Protein AF-A0AA51MXC0-F1 (afdb_monomer)

Nearest PDB structures (foldseek):
  4fpi-assembly1_E  TM=3.291E-01  e=8.686E+00  Rhodococcus opacus
  6or7-assembly1_B  TM=2.958E-01  e=7.104E+00  HIV-1 M:B_HXB2R

pLDDT: mean 87.87, std 10.32, range [36.28, 96.12]

Solvent-accessible surface area (backbone atoms only — not comparable to full-atom values): 5669 Å² total; per-residue (Å²): 115,73,47,74,45,69,48,73,60,55,75,70,57,37,51,54,53,53,53,51,51,51,57,32,40,79,63,77,72,48,56,64,56,80,74,71,53,81,77,75,63,45,79,78,47,79,36,70,68,80,62,64,71,60,48,54,57,50,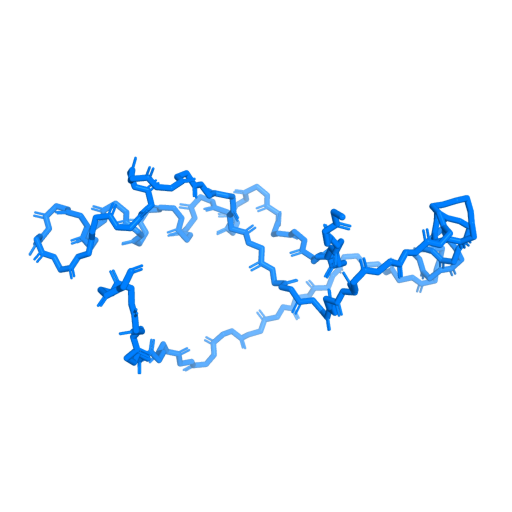50,52,64,49,52,76,77,51,72,97,75,89,82,81,85,88,74,87,85,86,77,91,74,79,88,84,123

Mean predicted aligned error: 5.34 Å

Sequence (85 aa):
MSFSIEVHFDEKSNLIIRNMWKKLIERDISDYIDQYGGFPHIALAVFNDIDISDMERLIDKVVENESMFTIKISSLGIFSSNESE

Structure (mmCIF, N/CA/C/O backbone):
data_AF-A0AA51MXC0-F1
#
_entry.id   AF-A0AA51MXC0-F1
#
loop_
_atom_site.group_PDB
_atom_site.id
_atom_site.type_symbol
_atom_site.label_atom_id
_atom_site.label_alt_id
_atom_site.label_comp_id
_atom_site.label_asym_id
_atom_site.label_entity_id
_atom_site.label_seq_id
_atom_site.pdbx_PDB_ins_code
_atom_site.Cartn_x
_atom_site.Cartn_y
_atom_site.Cartn_z
_atom_site.occupancy
_atom_site.B_iso_or_equiv
_atom_site.auth_seq_id
_atom_site.auth_comp_id
_atom_site.auth_asym_id
_atom_site.auth_atom_id
_atom_site.pdbx_PDB_model_num
ATOM 1 N N . MET A 1 1 ? 16.823 -10.690 -1.287 1.00 75.25 1 MET A N 1
ATOM 2 C CA . MET A 1 1 ? 16.037 -9.607 -0.664 1.00 75.25 1 MET A CA 1
ATOM 3 C C . MET A 1 1 ? 14.859 -9.415 -1.587 1.00 75.25 1 MET A C 1
ATOM 5 O O . MET A 1 1 ? 15.106 -9.250 -2.770 1.00 75.25 1 MET A O 1
ATOM 9 N N . SER A 1 2 ? 13.632 -9.585 -1.104 1.00 89.25 2 SER A N 1
ATOM 10 C CA . SER A 1 2 ? 12.451 -9.466 -1.965 1.00 89.25 2 SER A CA 1
ATOM 11 C C . SER A 1 2 ? 12.087 -7.997 -2.163 1.00 89.25 2 SER A C 1
ATOM 13 O O . SER A 1 2 ? 12.396 -7.164 -1.312 1.00 89.25 2 SER A O 1
ATOM 15 N N . PHE A 1 3 ? 11.426 -7.695 -3.274 1.00 93.75 3 PHE A N 1
ATOM 16 C CA . PHE A 1 3 ? 11.009 -6.351 -3.657 1.00 93.75 3 PHE A CA 1
ATOM 17 C C . PHE A 1 3 ? 9.499 -6.316 -3.878 1.00 93.75 3 PHE A C 1
ATOM 19 O O . PHE A 1 3 ? 8.918 -7.295 -4.346 1.00 93.75 3 PHE A O 1
ATOM 26 N N . SER A 1 4 ? 8.863 -5.188 -3.584 1.00 93.56 4 SER A N 1
ATOM 27 C CA . SER A 1 4 ? 7.455 -4.931 -3.883 1.00 93.56 4 SER A CA 1
ATOM 28 C C . SER A 1 4 ? 7.310 -3.649 -4.698 1.00 93.56 4 SER A C 1
ATOM 30 O O . SER A 1 4 ? 8.088 -2.708 -4.555 1.00 93.56 4 SER A O 1
ATOM 32 N N . ILE A 1 5 ? 6.303 -3.627 -5.569 1.00 93.75 5 ILE A N 1
ATOM 33 C CA . ILE A 1 5 ? 5.811 -2.405 -6.207 1.00 93.75 5 ILE A CA 1
ATOM 34 C C . ILE A 1 5 ? 4.484 -2.060 -5.553 1.00 93.75 5 ILE A C 1
ATOM 36 O O . ILE A 1 5 ? 3.569 -2.887 -5.518 1.00 93.75 5 ILE A O 1
ATOM 40 N N . GLU A 1 6 ? 4.382 -0.841 -5.039 1.00 94.06 6 GLU A N 1
ATOM 41 C CA . GLU A 1 6 ? 3.284 -0.406 -4.184 1.00 94.06 6 GLU A CA 1
ATOM 42 C C . GLU A 1 6 ? 2.682 0.905 -4.688 1.00 94.06 6 GLU A C 1
ATOM 44 O O . GLU A 1 6 ? 3.378 1.773 -5.213 1.00 94.06 6 GLU A O 1
ATOM 49 N N . VAL A 1 7 ? 1.371 1.057 -4.505 1.00 93.31 7 VAL A N 1
ATOM 50 C CA . VAL A 1 7 ? 0.676 2.336 -4.668 1.00 93.31 7 VAL A CA 1
ATOM 51 C C . VAL A 1 7 ? 0.373 2.895 -3.294 1.00 93.31 7 VAL A C 1
ATOM 53 O O . VAL A 1 7 ? -0.182 2.210 -2.430 1.00 93.31 7 VAL A O 1
ATOM 56 N N . HIS A 1 8 ? 0.724 4.160 -3.104 1.00 93.31 8 HIS A N 1
ATOM 57 C CA . HIS A 1 8 ? 0.514 4.860 -1.849 1.00 93.31 8 HIS A CA 1
ATOM 58 C C . HIS A 1 8 ? -0.760 5.693 -1.895 1.00 93.31 8 HIS A C 1
ATOM 60 O O . HIS A 1 8 ? -1.122 6.278 -2.917 1.00 93.31 8 HIS A O 1
ATOM 66 N N . PHE A 1 9 ? -1.431 5.763 -0.751 1.00 94.31 9 PHE A N 1
ATOM 67 C CA . PHE A 1 9 ? -2.560 6.660 -0.568 1.00 94.31 9 PHE A CA 1
ATOM 68 C C . PHE A 1 9 ? -2.092 8.119 -0.495 1.00 94.31 9 PHE A C 1
ATOM 70 O O . PHE A 1 9 ? -0.958 8.405 -0.104 1.00 94.31 9 PHE A O 1
ATOM 77 N N . ASP A 1 10 ? -2.988 9.057 -0.805 1.00 94.31 10 ASP A N 1
ATOM 78 C CA . ASP A 1 10 ? -2.771 10.462 -0.465 1.00 94.31 10 ASP A CA 1
ATOM 79 C C . ASP A 1 10 ? -2.778 10.668 1.064 1.00 94.31 10 ASP A C 1
ATOM 81 O O . ASP A 1 10 ? -3.137 9.781 1.846 1.00 94.31 10 ASP A O 1
ATOM 85 N N . GLU A 1 11 ? -2.357 11.846 1.523 1.00 94.19 11 GLU A N 1
ATOM 86 C CA . GLU A 1 11 ? -2.248 12.146 2.957 1.00 94.19 11 GLU A CA 1
ATOM 87 C C . GLU A 1 11 ? -3.584 11.954 3.696 1.00 94.19 11 GLU A C 1
ATOM 89 O O . GLU A 1 11 ? -3.646 11.359 4.778 1.00 94.19 11 GLU A O 1
ATOM 94 N N . LYS A 1 12 ? -4.681 12.405 3.079 1.00 94.88 12 LYS A N 1
ATOM 95 C CA . LYS A 1 12 ? -6.023 12.327 3.658 1.00 94.88 12 LYS A CA 1
ATOM 96 C C . LYS A 1 12 ? -6.477 10.877 3.833 1.00 94.88 12 LYS A C 1
ATOM 98 O O . LYS A 1 12 ? -6.989 10.517 4.893 1.00 94.88 12 LYS A O 1
ATOM 103 N N . SER A 1 13 ? -6.310 10.049 2.809 1.00 94.62 13 SER A N 1
ATOM 104 C CA . SER A 1 13 ? -6.739 8.650 2.803 1.00 94.62 13 SER A CA 1
ATOM 105 C C . SER A 1 13 ? -5.852 7.801 3.710 1.00 94.62 13 SER A C 1
ATOM 107 O O . SER A 1 13 ? -6.371 6.968 4.455 1.00 94.62 13 SER A O 1
ATOM 109 N N . ASN A 1 14 ? -4.547 8.094 3.761 1.00 93.38 14 ASN A N 1
ATOM 110 C CA . ASN A 1 14 ? -3.637 7.514 4.750 1.00 93.38 14 ASN A CA 1
ATOM 111 C C . ASN A 1 14 ? -4.132 7.735 6.177 1.00 93.38 14 ASN A C 1
A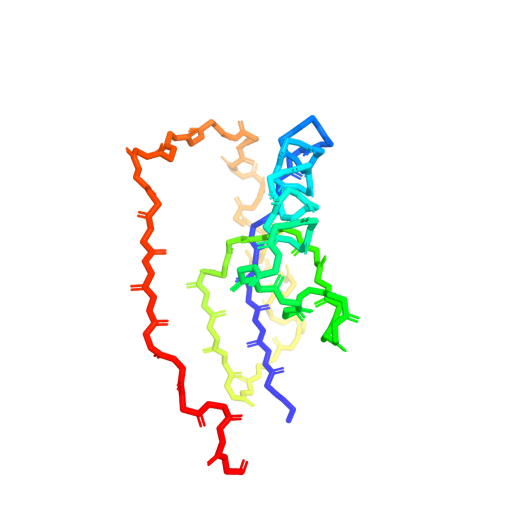TOM 113 O O . ASN A 1 14 ? -4.201 6.793 6.967 1.00 93.38 14 ASN A O 1
ATOM 117 N N . LEU A 1 15 ? -4.515 8.969 6.516 1.00 93.06 15 LEU A N 1
ATOM 118 C CA . LEU A 1 15 ? -5.002 9.287 7.855 1.00 93.06 15 LEU A CA 1
ATOM 119 C C . LEU A 1 15 ? -6.283 8.513 8.201 1.00 93.06 15 LEU A C 1
ATOM 121 O O . LEU A 1 15 ? -6.434 8.042 9.329 1.00 93.06 15 LEU A O 1
ATOM 125 N N . ILE A 1 16 ? -7.197 8.346 7.241 1.00 93.25 16 ILE A N 1
ATOM 126 C CA . ILE A 1 16 ? -8.426 7.564 7.437 1.00 93.25 16 ILE A CA 1
ATOM 127 C C . ILE A 1 16 ? -8.089 6.108 7.778 1.00 93.25 16 ILE A C 1
ATOM 129 O O . ILE A 1 16 ? -8.599 5.589 8.773 1.00 93.25 16 ILE A O 1
ATOM 133 N N . ILE A 1 17 ? -7.204 5.472 7.005 1.00 91.94 17 ILE A N 1
ATOM 134 C CA . ILE A 1 17 ? -6.822 4.069 7.211 1.00 91.94 17 ILE A CA 1
ATOM 135 C C . ILE A 1 17 ? -6.090 3.896 8.545 1.00 91.94 17 ILE A C 1
ATOM 137 O O . ILE A 1 17 ? -6.463 3.036 9.343 1.00 91.94 17 ILE A O 1
ATOM 141 N N . ARG A 1 18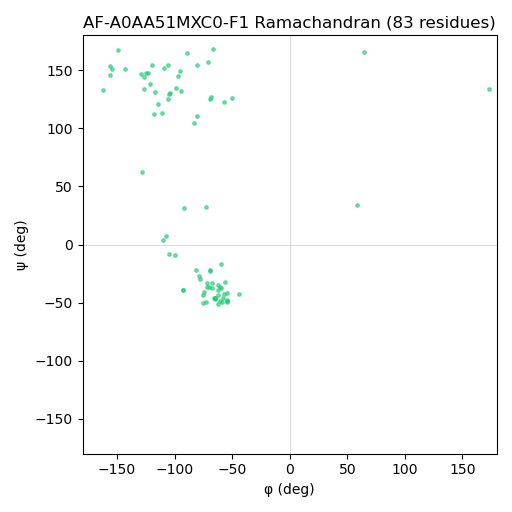 ? -5.127 4.769 8.860 1.00 90.88 18 ARG A N 1
ATOM 142 C CA . ARG A 1 18 ? -4.406 4.721 10.144 1.00 90.88 18 ARG A CA 1
ATOM 143 C C . ARG A 1 18 ? -5.336 4.899 11.344 1.00 90.88 18 ARG A C 1
ATOM 145 O O . ARG A 1 18 ? -5.167 4.231 12.359 1.00 90.88 18 ARG A O 1
ATOM 152 N N . ASN A 1 19 ? -6.361 5.743 11.228 1.00 92.19 19 ASN A N 1
ATOM 153 C CA . ASN A 1 19 ? -7.377 5.882 12.272 1.00 92.19 19 ASN A CA 1
ATOM 154 C C . ASN A 1 19 ? -8.250 4.627 12.419 1.00 92.19 19 ASN A C 1
ATOM 156 O O . ASN A 1 19 ? -8.696 4.327 13.526 1.00 92.19 19 ASN A O 1
ATOM 160 N N . MET A 1 20 ? -8.520 3.893 11.333 1.00 90.81 20 MET A N 1
ATOM 161 C CA . MET A 1 20 ? -9.201 2.597 11.417 1.00 90.81 20 MET A CA 1
ATOM 162 C C . MET A 1 20 ? -8.333 1.576 12.147 1.00 90.81 20 MET A C 1
ATOM 164 O O . MET A 1 20 ? -8.824 0.930 13.065 1.00 90.81 20 MET A O 1
ATOM 168 N N . TRP A 1 21 ? -7.051 1.490 11.801 1.00 90.19 21 TRP A N 1
ATOM 169 C CA . TRP A 1 21 ? -6.085 0.617 12.466 1.00 90.19 21 TRP A CA 1
ATOM 170 C C . TRP A 1 21 ? -5.964 0.902 13.961 1.00 90.19 21 TRP A C 1
ATOM 172 O O . TRP A 1 21 ? -6.096 -0.012 14.770 1.00 90.19 21 TRP A O 1
ATOM 182 N N . LYS A 1 22 ? -5.856 2.179 14.343 1.00 90.38 22 LYS A N 1
ATOM 183 C CA . LYS A 1 22 ? -5.846 2.588 15.754 1.00 90.38 22 LYS A CA 1
ATOM 184 C C . LYS A 1 22 ? -7.073 2.072 16.513 1.00 90.38 22 LYS A C 1
ATOM 186 O O . LYS A 1 22 ? -6.952 1.577 17.625 1.00 90.38 22 LYS A O 1
ATOM 191 N N . LYS A 1 23 ? -8.255 2.133 15.893 1.00 92.00 23 LYS A N 1
ATOM 192 C CA . LYS A 1 23 ? -9.501 1.617 16.482 1.00 92.00 23 LYS A CA 1
ATOM 193 C C . LYS A 1 23 ? -9.549 0.089 16.586 1.00 92.00 23 LYS A C 1
ATOM 195 O O . LYS A 1 23 ? -10.376 -0.409 17.344 1.00 92.00 23 LYS A O 1
ATOM 200 N N . LEU A 1 24 ? -8.768 -0.645 15.789 1.00 90.12 24 LEU A N 1
ATOM 201 C CA . LEU A 1 24 ? -8.636 -2.101 15.920 1.00 90.12 24 LEU A CA 1
ATOM 202 C C . LEU A 1 24 ? -7.752 -2.445 17.122 1.00 90.12 24 LEU A C 1
ATOM 204 O O . LEU A 1 24 ? -8.143 -3.289 17.923 1.00 90.12 24 LEU A O 1
ATOM 208 N N . ILE A 1 25 ? -6.644 -1.719 17.288 1.00 89.75 25 ILE A N 1
ATOM 209 C CA . ILE A 1 25 ? -5.727 -1.847 18.430 1.00 89.75 25 ILE A CA 1
ATOM 210 C C . ILE A 1 25 ? -6.447 -1.504 19.740 1.00 89.75 25 ILE A C 1
ATOM 212 O O . ILE A 1 25 ? -6.475 -2.304 20.666 1.00 89.75 25 ILE A O 1
ATOM 216 N N . GLU A 1 26 ? -7.124 -0.351 19.802 1.00 93.25 26 GLU A N 1
ATOM 217 C CA . GLU A 1 26 ? -7.871 0.104 20.991 1.00 93.25 26 GLU A CA 1
ATOM 218 C C . GLU A 1 26 ? -8.985 -0.863 21.433 1.00 93.25 26 GLU A C 1
ATOM 220 O O . GLU A 1 26 ? -9.497 -0.753 22.546 1.00 93.25 26 GLU A O 1
ATOM 225 N N . ARG A 1 27 ? -9.397 -1.781 20.553 1.00 93.38 27 ARG A N 1
ATOM 226 C CA . ARG A 1 27 ? -10.439 -2.782 20.808 1.00 93.38 27 ARG A CA 1
ATOM 227 C C . ARG A 1 27 ? -9.895 -4.196 20.975 1.00 93.38 27 ARG A C 1
ATOM 229 O O . ARG A 1 27 ? -10.707 -5.114 21.034 1.00 93.38 27 ARG A O 1
ATOM 236 N N . ASP A 1 28 ? -8.575 -4.357 21.032 1.00 89.44 28 ASP A N 1
ATOM 237 C CA . ASP A 1 28 ? -7.915 -5.655 21.192 1.00 89.44 28 ASP A CA 1
ATOM 238 C C . ASP A 1 28 ? -8.268 -6.649 20.063 1.00 89.44 28 ASP A C 1
ATOM 240 O O . ASP A 1 28 ? -8.425 -7.847 20.274 1.00 89.44 28 ASP A O 1
ATOM 244 N N . ILE A 1 29 ? -8.471 -6.134 18.839 1.00 87.88 29 ILE A N 1
ATOM 245 C CA . ILE A 1 29 ? -8.811 -6.950 17.656 1.00 87.88 29 ILE A CA 1
ATOM 246 C C . ILE A 1 29 ? -7.549 -7.351 16.887 1.00 87.88 29 ILE A C 1
ATOM 248 O O . ILE A 1 29 ? -7.480 -8.448 16.337 1.00 87.88 29 ILE A O 1
ATOM 252 N N . SER A 1 30 ? -6.581 -6.442 16.777 1.00 84.75 30 SER A N 1
ATOM 253 C CA . SER A 1 30 ? -5.317 -6.673 16.077 1.00 84.75 30 SER A CA 1
ATOM 254 C C . SER A 1 30 ? -4.287 -5.637 16.513 1.00 84.75 30 SER A C 1
ATOM 256 O O . SER A 1 30 ? -4.586 -4.442 16.519 1.00 84.75 30 SER A O 1
ATOM 258 N N . ASP A 1 31 ? -3.081 -6.097 16.827 1.00 84.12 31 ASP A N 1
ATOM 259 C CA . ASP A 1 31 ? -1.901 -5.304 17.187 1.00 84.12 31 ASP A CA 1
ATOM 260 C C . ASP A 1 31 ? -0.808 -5.335 16.102 1.00 84.12 31 ASP A C 1
ATOM 262 O O . ASP A 1 31 ? 0.249 -4.727 16.263 1.00 84.12 31 ASP A O 1
ATOM 266 N N . TYR A 1 32 ? -1.090 -5.985 14.967 1.00 79.75 32 TYR A N 1
ATOM 267 C CA . TYR A 1 32 ? -0.166 -6.219 13.851 1.00 79.75 32 TYR A CA 1
ATOM 268 C C . TYR A 1 32 ? 0.659 -4.980 13.474 1.00 79.75 32 TYR A C 1
ATOM 270 O O . TYR A 1 32 ? 1.864 -5.039 13.252 1.00 79.75 32 TYR A O 1
ATOM 278 N N . ILE A 1 33 ? 0.015 -3.819 13.434 1.00 79.12 33 ILE A N 1
ATOM 279 C CA . ILE A 1 33 ? 0.641 -2.584 12.956 1.00 79.12 33 ILE A CA 1
ATOM 280 C C . ILE A 1 33 ? 1.572 -1.959 13.986 1.00 79.12 33 ILE A C 1
ATOM 282 O O . ILE A 1 33 ? 2.561 -1.338 13.599 1.00 79.12 33 ILE A O 1
ATOM 286 N N . ASP A 1 34 ? 1.296 -2.153 15.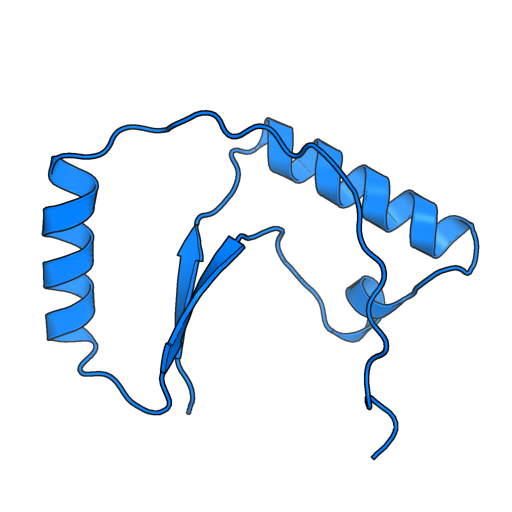273 1.00 77.06 34 ASP A N 1
ATOM 287 C CA . ASP A 1 34 ? 2.219 -1.747 16.330 1.00 77.06 34 ASP A CA 1
ATOM 288 C C . ASP A 1 34 ? 3.443 -2.675 16.364 1.00 77.06 34 ASP A C 1
ATOM 290 O O . ASP A 1 34 ? 4.550 -2.212 16.636 1.00 77.06 34 ASP A O 1
ATOM 294 N N . GLN A 1 35 ? 3.266 -3.963 16.042 1.00 79.19 35 GLN A N 1
ATOM 295 C CA . GLN A 1 35 ? 4.348 -4.951 16.049 1.00 79.19 35 GLN A CA 1
ATOM 296 C C . GLN A 1 35 ? 5.298 -4.821 14.853 1.00 79.19 35 GLN A C 1
ATOM 298 O O . GLN A 1 35 ? 6.516 -4.787 15.028 1.00 79.19 35 GLN A O 1
ATOM 303 N N . TYR A 1 36 ? 4.757 -4.762 13.637 1.00 75.81 36 TYR A N 1
ATOM 304 C CA . TYR A 1 36 ? 5.555 -4.854 12.410 1.00 75.81 36 TYR A CA 1
ATOM 305 C C . TYR A 1 36 ? 5.840 -3.493 11.773 1.00 75.81 36 TYR A C 1
ATOM 307 O O . TYR A 1 36 ? 6.656 -3.387 10.855 1.00 75.81 36 TYR A O 1
ATOM 315 N N . GLY A 1 37 ? 5.196 -2.433 12.273 1.00 70.69 37 GLY A N 1
ATOM 316 C CA . GLY A 1 37 ? 5.142 -1.160 11.574 1.00 70.69 37 GLY A CA 1
ATOM 317 C C . GLY A 1 37 ? 4.382 -1.294 10.252 1.00 70.69 37 GLY A C 1
ATOM 318 O O . GLY A 1 37 ? 4.083 -2.379 9.759 1.00 70.69 37 GLY A O 1
ATOM 319 N N . GLY A 1 38 ? 4.011 -0.170 9.654 1.00 73.75 38 GLY A N 1
ATOM 320 C CA . GLY A 1 38 ? 3.321 -0.223 8.375 1.00 73.75 38 GLY A CA 1
ATOM 321 C C . GLY A 1 38 ? 2.829 1.131 7.925 1.00 73.75 38 GLY A C 1
ATOM 322 O O . GLY A 1 38 ? 2.219 1.888 8.685 1.00 73.75 38 GLY A O 1
ATOM 323 N N . PHE A 1 39 ? 3.086 1.429 6.661 1.00 84.31 39 PHE A N 1
ATOM 324 C CA . PHE A 1 39 ? 2.456 2.537 5.968 1.00 84.31 39 PHE A CA 1
ATOM 325 C C . PHE A 1 39 ? 1.300 1.984 5.127 1.00 84.31 39 PHE A C 1
ATOM 327 O O . PHE A 1 39 ? 1.496 0.956 4.479 1.00 84.31 39 PHE A O 1
ATOM 334 N N . PRO A 1 40 ? 0.099 2.593 5.132 1.00 90.69 40 PRO A N 1
ATOM 335 C CA . PRO A 1 40 ? -0.980 2.143 4.262 1.00 90.69 40 PRO A CA 1
ATOM 336 C C . PRO A 1 40 ? -0.548 2.178 2.793 1.00 90.69 40 PRO A C 1
ATOM 338 O O . PRO A 1 40 ? -0.183 3.225 2.262 1.00 90.69 40 PRO A O 1
ATOM 341 N N . HIS A 1 41 ? -0.624 1.033 2.129 1.00 93.06 41 HIS A N 1
ATOM 342 C CA . HIS A 1 41 ? -0.287 0.887 0.719 1.00 93.06 41 HIS A CA 1
ATOM 343 C C . HIS A 1 41 ? -1.140 -0.214 0.084 1.00 93.06 41 HIS A C 1
ATOM 345 O O . HIS A 1 41 ? -1.814 -0.984 0.773 1.00 93.06 41 HIS A O 1
ATOM 351 N N . ILE A 1 42 ? -1.116 -0.275 -1.243 1.00 92.75 42 ILE A N 1
ATOM 352 C CA . ILE A 1 42 ? -1.655 -1.386 -2.025 1.00 92.75 42 ILE A CA 1
ATOM 353 C C . ILE A 1 42 ? -0.488 -2.003 -2.783 1.00 92.75 42 ILE A C 1
ATOM 355 O O . ILE A 1 42 ? 0.067 -1.368 -3.680 1.00 92.75 42 ILE A O 1
ATOM 359 N N . ALA A 1 43 ? -0.117 -3.232 -2.431 1.00 93.38 43 ALA A N 1
ATOM 360 C CA . ALA A 1 43 ? 0.874 -3.986 -3.187 1.00 93.38 43 ALA A CA 1
ATOM 361 C C . ALA A 1 43 ? 0.297 -4.373 -4.557 1.00 93.38 43 ALA A C 1
ATOM 363 O O . ALA A 1 43 ? -0.768 -4.987 -4.641 1.00 93.38 43 ALA A O 1
ATOM 364 N N . LEU A 1 44 ? 0.999 -4.011 -5.630 1.00 93.12 44 LEU A N 1
ATOM 365 C CA . LEU A 1 44 ? 0.655 -4.394 -7.001 1.00 93.12 44 LEU A CA 1
ATOM 366 C C . LEU A 1 44 ? 1.371 -5.675 -7.426 1.00 93.12 44 LEU A C 1
ATOM 368 O O . LEU A 1 44 ? 0.791 -6.506 -8.123 1.00 93.12 44 LEU A O 1
ATOM 372 N N . ALA A 1 45 ? 2.633 -5.824 -7.025 1.00 92.69 45 ALA A N 1
ATOM 373 C CA . ALA A 1 45 ? 3.460 -6.972 -7.369 1.00 92.69 45 ALA A CA 1
ATOM 374 C C . ALA A 1 45 ? 4.556 -7.198 -6.322 1.00 92.69 45 ALA A C 1
ATOM 376 O O . ALA A 1 45 ? 5.032 -6.248 -5.701 1.00 92.69 45 ALA A O 1
ATOM 377 N N . VAL A 1 46 ? 4.966 -8.458 -6.164 1.00 94.00 46 VAL A N 1
ATOM 378 C CA . VAL A 1 46 ? 6.073 -8.884 -5.299 1.00 94.00 46 VAL A CA 1
ATOM 379 C C . VAL A 1 46 ? 7.039 -9.721 -6.130 1.00 94.00 46 VAL A C 1
ATOM 381 O O . VAL A 1 46 ? 6.623 -10.611 -6.873 1.00 94.00 46 VAL A O 1
ATOM 384 N N . PHE A 1 47 ? 8.328 -9.438 -5.996 1.00 94.88 47 PHE A N 1
ATOM 385 C CA . PHE A 1 47 ? 9.413 -10.049 -6.747 1.00 94.88 47 PHE A CA 1
ATOM 386 C C . PHE A 1 47 ? 10.464 -10.612 -5.792 1.00 94.88 47 PHE A C 1
ATOM 388 O O . PHE A 1 47 ? 10.770 -10.021 -4.758 1.00 94.88 47 PHE A O 1
ATOM 395 N N . ASN A 1 48 ? 11.056 -11.748 -6.156 1.00 95.25 48 ASN A N 1
ATOM 396 C CA . ASN A 1 48 ? 12.192 -12.304 -5.414 1.00 95.25 48 ASN A CA 1
ATOM 397 C C . ASN A 1 48 ? 13.507 -11.591 -5.746 1.00 95.25 48 ASN A C 1
ATOM 399 O O . ASN A 1 48 ? 14.417 -11.577 -4.918 1.00 95.25 48 ASN A O 1
ATOM 403 N N . ASP A 1 49 ? 13.595 -11.037 -6.955 1.00 94.38 49 ASP A N 1
ATOM 404 C CA . ASP A 1 49 ? 14.744 -10.305 -7.470 1.00 94.38 49 ASP A CA 1
ATOM 405 C C . ASP A 1 49 ? 14.285 -9.349 -8.581 1.00 94.38 49 ASP A C 1
ATOM 407 O O . ASP A 1 49 ? 13.346 -9.675 -9.316 1.00 94.38 49 ASP A O 1
ATOM 411 N N . ILE A 1 50 ? 14.927 -8.185 -8.688 1.00 93.75 50 ILE A N 1
ATOM 412 C CA . ILE A 1 50 ? 14.671 -7.177 -9.726 1.00 93.75 50 ILE A CA 1
ATOM 413 C C . ILE A 1 50 ? 15.983 -6.516 -10.154 1.00 93.75 50 ILE A C 1
ATOM 415 O O . ILE A 1 50 ? 16.889 -6.326 -9.344 1.00 93.75 50 ILE A O 1
ATOM 419 N N . ASP A 1 51 ? 16.045 -6.064 -11.405 1.00 94.94 51 ASP A N 1
ATOM 420 C CA . ASP A 1 51 ? 16.978 -5.004 -11.784 1.00 94.94 51 ASP A CA 1
ATOM 421 C C . ASP A 1 51 ? 16.362 -3.658 -11.375 1.00 94.94 51 ASP A C 1
ATOM 423 O O . ASP A 1 51 ? 15.340 -3.232 -11.920 1.00 94.94 51 ASP A O 1
ATOM 427 N N . ILE A 1 52 ? 16.962 -3.014 -10.372 1.00 92.44 52 ILE A N 1
ATOM 428 C CA . ILE A 1 52 ? 16.453 -1.767 -9.787 1.00 92.44 52 ILE A CA 1
ATOM 429 C C . ILE A 1 52 ? 16.437 -0.643 -10.827 1.00 92.44 52 ILE A C 1
ATOM 431 O O . ILE A 1 52 ? 15.443 0.070 -10.927 1.00 92.44 52 ILE A O 1
ATOM 435 N N . SER A 1 53 ? 17.494 -0.508 -11.630 1.00 95.06 53 SER A N 1
ATOM 436 C CA . SER A 1 53 ? 17.602 0.572 -12.615 1.00 95.06 53 SER A CA 1
ATOM 437 C C . SER A 1 53 ? 16.574 0.419 -13.733 1.00 95.06 53 SER A C 1
ATOM 439 O O . SER A 1 53 ? 15.990 1.402 -14.195 1.00 95.06 53 SER A O 1
ATOM 441 N N . ASP A 1 54 ? 16.308 -0.818 -14.154 1.00 95.88 54 ASP A N 1
ATOM 442 C CA . ASP A 1 54 ? 15.240 -1.083 -15.115 1.00 95.88 54 ASP A CA 1
ATOM 443 C C . ASP A 1 54 ? 13.846 -0.867 -14.515 1.00 95.88 54 ASP A C 1
ATOM 445 O O . ASP A 1 54 ? 12.966 -0.354 -15.215 1.00 95.88 54 ASP A O 1
ATOM 449 N N . MET A 1 55 ? 13.634 -1.209 -13.239 1.00 95.00 55 MET A N 1
ATOM 450 C CA . MET A 1 55 ? 12.362 -0.939 -12.564 1.00 95.00 55 MET A CA 1
ATOM 451 C C . MET A 1 55 ? 12.093 0.554 -12.409 1.00 95.00 55 MET A C 1
ATOM 453 O O . MET A 1 55 ? 10.997 0.984 -12.756 1.00 95.00 55 MET A O 1
ATOM 457 N N . GLU A 1 56 ? 13.070 1.352 -11.977 1.00 93.56 56 GLU A N 1
ATOM 458 C CA . GLU A 1 56 ? 12.938 2.815 -11.893 1.00 93.56 56 GLU A CA 1
ATOM 459 C C . GLU A 1 56 ? 12.510 3.404 -13.244 1.00 93.56 56 GLU A C 1
ATOM 461 O O . GLU A 1 56 ? 11.493 4.089 -13.340 1.00 93.56 56 GLU A O 1
ATOM 466 N N . ARG A 1 57 ? 13.199 3.020 -14.327 1.00 96.12 57 ARG A N 1
ATOM 467 C CA . ARG A 1 57 ? 12.873 3.468 -15.689 1.00 96.12 57 ARG A CA 1
ATOM 468 C C . ARG A 1 57 ? 11.459 3.076 -16.129 1.00 96.12 57 ARG A C 1
ATOM 470 O O . ARG A 1 57 ? 10.830 3.795 -16.911 1.00 96.12 57 ARG A O 1
ATOM 477 N N . LEU A 1 58 ? 10.985 1.894 -15.740 1.00 94.31 58 LEU A N 1
ATOM 478 C CA . LEU A 1 58 ? 9.638 1.432 -16.082 1.00 94.31 58 LEU A CA 1
ATOM 479 C C . LEU A 1 58 ? 8.572 2.155 -15.263 1.00 94.31 58 LEU A C 1
ATOM 481 O O . LEU A 1 58 ? 7.552 2.533 -15.835 1.00 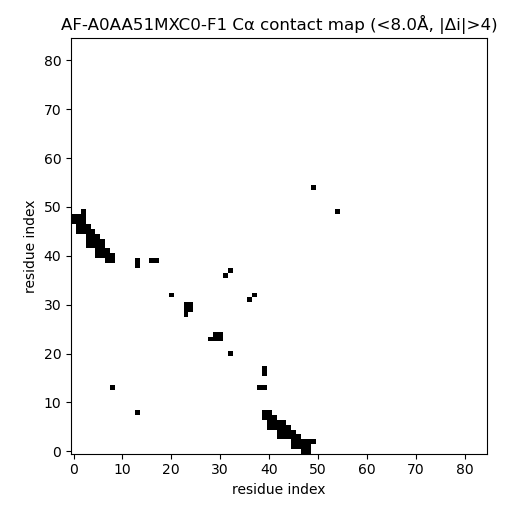94.31 58 LEU A O 1
ATOM 485 N N . ILE A 1 59 ? 8.821 2.378 -13.972 1.00 92.94 59 ILE A N 1
ATOM 486 C CA . ILE A 1 59 ? 7.936 3.153 -13.102 1.00 92.94 59 ILE A CA 1
ATOM 487 C C . ILE A 1 59 ? 7.779 4.563 -13.666 1.00 92.94 59 ILE A C 1
ATOM 489 O O . ILE A 1 59 ? 6.644 4.976 -13.884 1.00 92.94 59 ILE A O 1
ATOM 493 N N . ASP A 1 60 ? 8.879 5.242 -14.006 1.00 93.31 60 ASP A N 1
ATOM 494 C CA . ASP A 1 60 ? 8.862 6.592 -14.584 1.00 93.31 60 ASP A CA 1
ATOM 495 C C . ASP A 1 60 ? 7.984 6.666 -15.84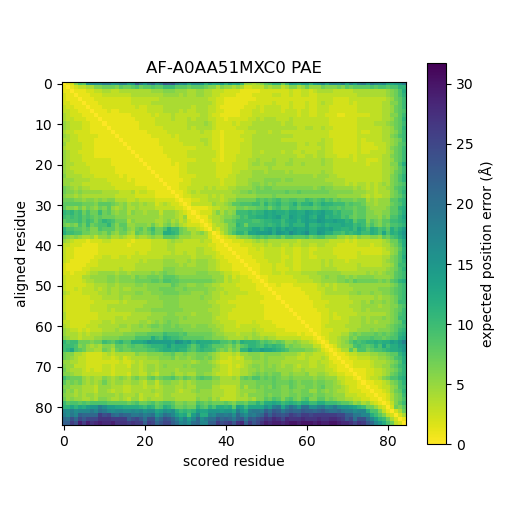2 1.00 93.31 60 ASP A C 1
ATOM 497 O O . ASP A 1 6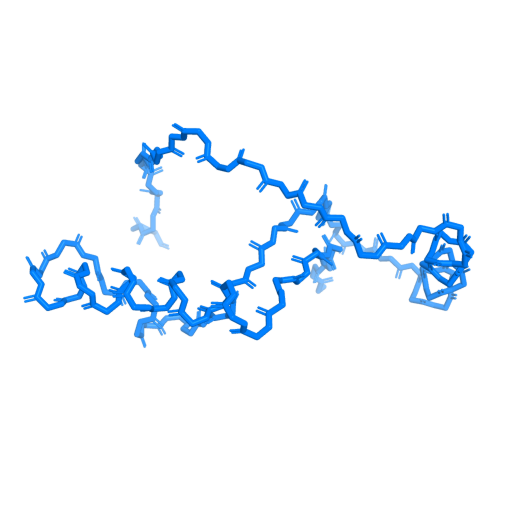0 ? 7.094 7.509 -15.947 1.00 93.31 60 ASP A O 1
ATOM 501 N N . LYS A 1 61 ? 8.144 5.712 -16.768 1.00 94.25 61 LYS A N 1
ATOM 502 C CA . LYS A 1 61 ? 7.314 5.636 -17.983 1.00 94.25 61 LYS A CA 1
ATOM 503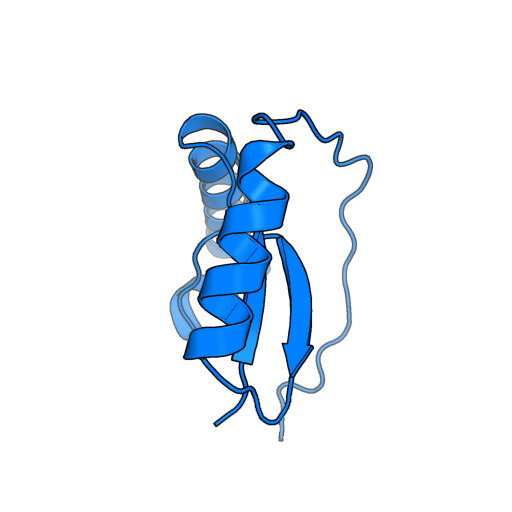 C C . LYS A 1 61 ? 5.828 5.417 -17.707 1.00 94.25 61 LYS A C 1
ATOM 505 O O . LYS A 1 61 ? 4.985 5.870 -18.484 1.00 94.25 61 LYS A O 1
ATOM 510 N N . VAL A 1 62 ? 5.500 4.656 -16.665 1.00 90.06 62 VAL A N 1
ATOM 511 C CA . VAL A 1 62 ? 4.107 4.410 -16.283 1.00 90.06 62 VAL A CA 1
ATOM 512 C C . VAL A 1 62 ? 3.522 5.677 -15.665 1.00 90.06 62 VAL A C 1
ATOM 514 O O . VAL A 1 62 ? 2.477 6.136 -16.116 1.00 90.06 62 VAL A O 1
ATOM 517 N N . VAL A 1 63 ? 4.213 6.296 -14.703 1.00 89.94 63 VAL A N 1
ATOM 518 C CA . VAL A 1 63 ? 3.700 7.487 -14.006 1.00 89.94 63 VAL A CA 1
ATOM 519 C C . VAL A 1 63 ? 3.646 8.733 -14.893 1.00 89.94 63 VAL A C 1
ATOM 521 O O . VAL A 1 63 ? 2.832 9.610 -14.636 1.00 89.94 63 VAL A O 1
ATOM 524 N N . GLU A 1 64 ? 4.431 8.804 -15.974 1.00 91.25 64 GLU A N 1
ATOM 525 C CA . GLU A 1 64 ? 4.310 9.863 -16.991 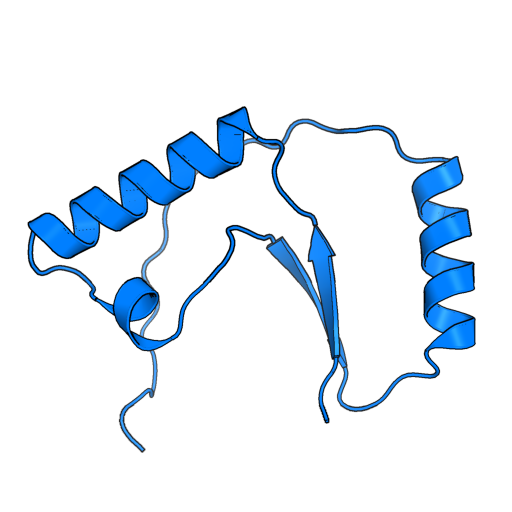1.00 91.25 64 GLU A CA 1
ATOM 526 C C . GLU A 1 64 ? 2.900 9.956 -17.596 1.00 91.25 64 GLU A C 1
ATOM 528 O O . GLU A 1 64 ? 2.452 11.044 -17.963 1.00 91.25 64 GLU A O 1
ATOM 533 N N . ASN A 1 65 ? 2.200 8.824 -17.708 1.00 85.00 65 ASN A N 1
ATOM 534 C CA . ASN A 1 65 ? 0.887 8.739 -18.348 1.00 85.00 65 ASN A CA 1
ATOM 535 C C . ASN A 1 65 ? -0.264 8.595 -17.345 1.00 85.00 65 ASN A C 1
ATOM 537 O O . ASN A 1 65 ? -1.428 8.673 -17.736 1.00 85.00 65 ASN A O 1
ATOM 541 N N . GLU A 1 66 ? 0.051 8.403 -16.066 1.00 84.06 66 GLU A N 1
ATOM 542 C CA . GLU A 1 66 ? -0.921 8.099 -15.024 1.00 84.06 66 GLU A CA 1
ATOM 543 C C . GLU A 1 66 ? -0.995 9.240 -14.008 1.00 84.06 66 GLU A C 1
ATOM 545 O O . GLU A 1 66 ? -0.025 9.600 -13.343 1.00 84.06 66 GLU A O 1
ATOM 550 N N . SER A 1 67 ? -2.186 9.816 -13.859 1.00 82.44 67 SER A N 1
ATOM 551 C CA . SER A 1 67 ? -2.464 10.799 -12.811 1.00 82.44 67 SER A CA 1
ATOM 552 C C . SER A 1 67 ? -2.941 10.125 -11.526 1.00 82.44 67 SER A C 1
ATOM 554 O O . SER A 1 67 ? -3.419 8.991 -11.547 1.00 82.44 67 SER A O 1
ATOM 556 N N . MET A 1 68 ? -2.922 10.863 -10.412 1.00 89.69 68 MET A N 1
ATOM 557 C CA . MET A 1 68 ? -3.588 10.437 -9.180 1.00 89.69 68 MET A CA 1
ATOM 558 C C . MET A 1 68 ? -5.036 10.020 -9.471 1.00 89.69 68 MET A C 1
ATOM 560 O O . MET A 1 68 ? -5.812 10.785 -10.045 1.00 89.69 68 MET A O 1
ATOM 564 N N . PHE A 1 69 ? -5.400 8.808 -9.060 1.00 91.19 69 PHE A N 1
ATOM 565 C CA . PHE A 1 69 ? -6.711 8.231 -9.324 1.00 91.19 69 PHE A CA 1
ATOM 566 C C . PHE A 1 69 ? -7.447 7.914 -8.026 1.00 91.19 69 PHE A C 1
ATOM 568 O O . PHE A 1 69 ? -6.861 7.710 -6.964 1.00 91.19 69 PHE A O 1
ATOM 575 N N . THR A 1 70 ? -8.774 7.893 -8.112 1.00 93.62 70 THR A N 1
ATOM 576 C CA . THR A 1 70 ? -9.631 7.539 -6.980 1.00 93.62 70 THR A CA 1
ATOM 577 C C . THR A 1 70 ? -9.977 6.064 -7.043 1.00 93.62 70 THR A C 1
ATOM 579 O O . THR A 1 70 ? -10.446 5.573 -8.069 1.00 93.62 70 THR A O 1
ATOM 582 N N . ILE A 1 71 ? -9.828 5.377 -5.916 1.00 91.81 71 ILE A N 1
ATOM 583 C CA . ILE A 1 71 ? -10.317 4.013 -5.739 1.00 91.81 71 ILE A CA 1
ATOM 584 C C . ILE A 1 71 ? -11.506 3.990 -4.786 1.00 91.81 71 ILE A C 1
ATOM 586 O O . ILE A 1 71 ? -11.625 4.816 -3.880 1.00 91.81 71 ILE A O 1
ATOM 590 N N . LYS A 1 72 ? -12.382 3.002 -4.963 1.00 93.62 72 LYS A N 1
ATOM 591 C CA . LYS A 1 72 ? -13.464 2.710 -4.025 1.00 93.62 72 LYS A CA 1
ATOM 592 C C . LYS A 1 72 ? -13.183 1.380 -3.340 1.00 93.62 72 LYS A C 1
ATOM 594 O O . LYS A 1 72 ? -13.256 0.334 -3.975 1.00 93.62 72 LYS A O 1
ATOM 599 N N . ILE A 1 73 ? -12.930 1.421 -2.035 1.00 90.31 73 ILE A N 1
ATOM 600 C CA . ILE A 1 73 ? -12.825 0.218 -1.205 1.00 90.31 73 ILE A CA 1
ATOM 601 C C . ILE A 1 73 ? -14.247 -0.188 -0.807 1.00 90.31 73 ILE A C 1
ATOM 603 O O . ILE A 1 73 ? -14.888 0.478 0.004 1.00 90.31 73 ILE A O 1
ATOM 607 N N . SER A 1 74 ? -14.783 -1.234 -1.436 1.00 91.12 74 SER A N 1
ATOM 608 C CA . SER A 1 74 ? -16.181 -1.651 -1.247 1.00 91.12 74 SER A CA 1
ATOM 609 C C . SER A 1 74 ? -16.418 -2.501 -0.003 1.00 91.12 74 SER A C 1
ATOM 611 O O . SER A 1 74 ? -17.552 -2.592 0.462 1.00 91.12 74 SER A O 1
ATOM 613 N N . SER A 1 75 ? -15.379 -3.149 0.515 1.00 90.44 75 SER A N 1
ATOM 614 C CA . SER A 1 75 ? -15.490 -4.126 1.596 1.00 90.44 75 SER A CA 1
ATOM 615 C C . SER A 1 75 ? -14.179 -4.256 2.360 1.00 90.44 75 SER A C 1
ATOM 617 O O . SER A 1 75 ? -13.107 -4.047 1.795 1.00 90.44 75 SER A O 1
ATOM 619 N N . LEU A 1 76 ? -14.279 -4.658 3.626 1.00 86.94 76 LEU A N 1
ATOM 620 C CA . LEU A 1 76 ? -13.153 -5.078 4.454 1.00 86.94 76 LEU A CA 1
ATOM 621 C C . LEU A 1 76 ? -13.189 -6.605 4.590 1.00 86.94 76 LEU A C 1
ATOM 623 O O . LEU A 1 76 ? -14.238 -7.163 4.908 1.00 86.94 76 LEU A O 1
ATOM 627 N N . GLY A 1 77 ? -12.060 -7.261 4.325 1.00 87.25 77 GLY A N 1
ATOM 628 C CA . GLY A 1 77 ? -11.889 -8.706 4.483 1.00 87.25 77 GLY A CA 1
ATOM 629 C C . GLY A 1 77 ? -11.045 -9.042 5.709 1.00 87.25 77 GLY A C 1
ATOM 630 O O . GLY A 1 77 ? -10.221 -8.236 6.135 1.00 87.25 77 GLY A O 1
ATOM 631 N N . ILE A 1 78 ? -11.251 -10.238 6.254 1.00 84.44 78 ILE A N 1
ATOM 632 C CA . ILE A 1 78 ? -10.405 -10.829 7.294 1.00 84.44 78 ILE A CA 1
ATOM 633 C C . ILE A 1 78 ? -9.788 -12.086 6.692 1.00 84.44 78 ILE A C 1
ATOM 635 O O . ILE A 1 78 ? -10.501 -12.903 6.106 1.00 84.44 78 ILE A O 1
ATOM 639 N N . PHE A 1 79 ? -8.476 -12.228 6.835 1.00 84.19 79 PHE A N 1
ATOM 640 C CA . PHE A 1 79 ? -7.718 -13.364 6.331 1.00 84.19 79 PHE A CA 1
ATOM 641 C C . PHE A 1 79 ? -7.023 -14.038 7.508 1.00 84.19 79 PHE A C 1
ATOM 643 O O . PHE A 1 79 ? -6.504 -13.360 8.392 1.00 84.19 79 PHE A O 1
ATOM 650 N N . SER A 1 80 ? -7.024 -15.367 7.534 1.00 82.19 80 SER A N 1
ATOM 651 C CA . SER A 1 80 ? -6.182 -16.117 8.461 1.00 82.19 80 SER A CA 1
ATOM 652 C C . SER A 1 80 ? -4.720 -15.927 8.065 1.00 82.19 80 SER A C 1
ATOM 654 O O . SER A 1 80 ? -4.377 -16.181 6.908 1.00 82.19 80 SER A O 1
ATOM 656 N N . SER A 1 81 ? -3.869 -15.513 9.001 1.00 71.31 81 SER A N 1
ATOM 657 C CA . SER A 1 81 ? -2.420 -15.586 8.827 1.00 71.31 81 SER A CA 1
ATOM 658 C C . SER A 1 81 ? -1.891 -16.875 9.460 1.00 71.31 81 SER A C 1
ATOM 660 O O . SER A 1 81 ? -2.446 -17.376 10.439 1.00 71.31 81 SER A O 1
ATOM 662 N N . ASN A 1 82 ? -0.809 -17.414 8.899 1.00 62.66 82 ASN A N 1
ATOM 663 C CA . ASN A 1 82 ? -0.034 -18.488 9.521 1.00 62.66 82 ASN A CA 1
ATOM 664 C C . ASN A 1 82 ? 1.104 -17.898 10.376 1.00 62.66 82 ASN A C 1
ATOM 666 O O . ASN A 1 82 ? 2.160 -18.506 10.466 1.00 62.66 82 ASN A O 1
ATOM 670 N N . GLU A 1 83 ? 0.938 -16.710 10.974 1.00 56.47 83 GLU A N 1
ATOM 671 C CA . GLU A 1 83 ? 2.003 -15.993 11.716 1.00 56.47 83 GLU A CA 1
ATOM 672 C C . GLU A 1 83 ? 2.345 -16.629 13.080 1.00 56.47 83 GLU A C 1
ATOM 674 O O . GLU A 1 83 ? 2.730 -15.966 14.037 1.00 56.47 83 GLU A O 1
ATOM 679 N N . SER A 1 84 ? 2.218 -17.950 13.164 1.00 48.09 84 SER A N 1
ATOM 680 C CA . SER A 1 84 ? 2.708 -18.795 14.246 1.00 48.09 84 SER A CA 1
ATOM 681 C C . SER A 1 84 ? 3.544 -19.941 13.666 1.00 48.09 84 SER A C 1
ATOM 683 O O . SER A 1 84 ? 3.194 -21.104 13.832 1.00 48.09 84 SER A O 1
ATOM 685 N N . GLU A 1 85 ? 4.650 -19.596 12.997 1.00 36.28 85 GLU A N 1
ATOM 686 C CA . GLU A 1 85 ? 5.866 -20.423 12.866 1.00 36.28 85 GLU A CA 1
ATOM 687 C C . GLU A 1 85 ? 7.122 -19.546 12.946 1.00 36.28 85 GLU A C 1
ATOM 689 O O . GLU A 1 85 ? 7.178 -18.518 12.231 1.00 36.28 85 GLU A O 1
#

Radius of gyration: 15.93 Å; Cα contacts (8 Å, |Δi|>4): 48; chains: 1; bounding box: 34×33×40 Å

Secondary structure (DSSP, 8-state):
--EEEEEEPPHHHHHHHHHHHHHHHTTTS--HHHHH----EEEEEEES---HHHHHHHHHHHHTT--------------------

Foldseek 3Di:
DKDWDKAADDPVVQVVVVVVVVVCVVVVNDPPCVVPPDGDIGTPDMGPDDDPVVVVVVVVVVVVPDDDDDDDDPDDDDDDDPVPD